Protein AF-A0A2E8AJE4-F1 (afdb_monomer)

Solvent-accessible surface area (backbone atoms only — not comparable to full-atom values): 9149 Å² total; per-residue (Å²): 138,80,80,63,63,66,59,53,52,54,52,53,52,50,51,52,53,51,52,50,52,51,51,55,53,57,70,72,72,70,60,42,79,78,70,50,43,56,34,67,71,80,71,48,57,56,63,83,72,77,40,68,69,42,87,41,78,45,76,41,98,88,73,42,44,29,28,30,42,40,30,61,28,81,48,85,60,71,23,35,36,43,40,32,51,47,54,62,43,28,49,38,70,48,42,79,82,53,67,67,37,23,80,73,17,21,24,36,38,36,50,21,42,41,34,12,36,78,12,38,74,69,58,39,74,68,58,40,46,50,41,55,50,46,53,50,54,56,49,72,69,35,80,95,43,73,91,40,55,79,43,83,44,42,38,69,52,14,30,60,50,47,62,75,76,108

Mean predicted aligned error: 7.56 Å

Nearest PDB structures (foldseek):
  7p0y-assembly1_A  TM=8.815E-01  e=2.673E-07  Mycobacterium tuberculosis H37Rv
  6eic-assembly1_C  TM=8.785E-01  e=4.444E-07  Mycobacterium tuberculosis H37Rv
  6eic-assembly2_A  TM=8.769E-01  e=6.508E-07  Mycobacterium tuberculosis H37Rv
  6eic-assembly3_B  TM=8.792E-01  e=7.390E-07  Mycobacterium tuberculosis H37Rv
  7d79-assembly1_A  TM=8.166E-01  e=4.170E-07  Beauveria bassiana ARSEF 2860

Foldseek 3Di:
DDDPPVVVVVVVVVVVVVVVVVVVVVVVPDDQVVQAAADQDQPADLVVVVFDKDWDWFAFPVGKIKIKIKTAAPDAAQAEEEEEEDRHAFCNVVVVVPSCVSPVRYIYIYIGFDPHHPIHDDDDPVSRLSRSVRSVVVVCPDPSHVPHYYHYHYDHVRVVSSVVVD

Radius of gyration: 23.44 Å; Cα contacts (8 Å, |Δi|>4): 291; chains: 1; bounding box: 64×37×73 Å

Structure (mmCIF, N/CA/C/O backbone):
data_AF-A0A2E8AJE4-F1
#
_entry.id   AF-A0A2E8AJE4-F1
#
loop_
_atom_site.group_PDB
_atom_site.id
_atom_site.type_symbol
_atom_site.label_atom_id
_atom_site.label_alt_id
_atom_site.label_comp_id
_atom_site.label_asym_id
_atom_site.label_entity_id
_atom_site.label_seq_id
_atom_site.pdbx_PDB_ins_code
_atom_site.Cartn_x
_atom_site.Cartn_y
_atom_site.Cartn_z
_atom_site.occupancy
_atom_site.B_iso_or_equiv
_atom_site.auth_seq_id
_atom_site.auth_comp_id
_atom_site.auth_asym_id
_atom_site.auth_atom_id
_atom_site.pdbx_PDB_model_num
ATOM 1 N N . MET A 1 1 ? 47.358 18.104 -55.344 1.00 50.53 1 MET A N 1
ATOM 2 C CA . MET A 1 1 ? 47.199 17.198 -54.182 1.00 50.53 1 MET A CA 1
ATOM 3 C C . MET A 1 1 ? 46.307 17.883 -53.151 1.00 50.53 1 MET A C 1
ATOM 5 O O . MET A 1 1 ? 46.801 18.641 -52.332 1.00 50.53 1 MET A O 1
ATOM 9 N N . ALA A 1 2 ? 44.986 17.719 -53.248 1.00 51.19 2 ALA A N 1
ATOM 10 C CA . ALA A 1 2 ? 44.027 18.435 -52.403 1.00 51.19 2 ALA A CA 1
ATOM 11 C C . ALA A 1 2 ? 43.565 17.559 -51.220 1.00 51.19 2 ALA A C 1
ATOM 13 O O . ALA A 1 2 ? 42.903 16.541 -51.415 1.00 51.19 2 ALA A O 1
ATOM 14 N N . THR A 1 3 ? 43.997 17.936 -50.013 1.00 57.44 3 THR A N 1
ATOM 15 C CA . THR A 1 3 ? 43.219 17.981 -48.754 1.00 57.44 3 THR A CA 1
ATOM 16 C C . THR A 1 3 ? 42.094 16.943 -48.555 1.00 57.44 3 THR A C 1
ATOM 18 O O . THR A 1 3 ? 40.942 17.291 -48.305 1.00 57.44 3 THR A O 1
ATOM 21 N N . ARG A 1 4 ? 42.406 15.638 -48.577 1.00 57.22 4 ARG A N 1
ATOM 22 C CA . ARG A 1 4 ? 41.460 14.578 -48.143 1.00 57.22 4 ARG A CA 1
ATOM 23 C C . ARG A 1 4 ? 41.389 14.401 -46.618 1.00 57.22 4 ARG A C 1
ATOM 25 O O . ARG A 1 4 ? 40.378 13.942 -46.096 1.00 57.22 4 ARG A O 1
ATOM 32 N N . THR A 1 5 ? 42.430 14.815 -45.905 1.00 59.91 5 THR A N 1
ATOM 33 C CA . THR A 1 5 ? 42.599 14.694 -44.449 1.00 59.91 5 THR A CA 1
ATOM 34 C C . THR A 1 5 ? 41.546 15.421 -43.593 1.00 59.91 5 THR A C 1
ATOM 36 O O . THR A 1 5 ? 41.026 14.791 -42.674 1.00 59.91 5 THR A O 1
ATOM 39 N N . PRO A 1 6 ? 41.153 16.686 -43.865 1.00 61.44 6 PRO A N 1
ATOM 40 C CA . PRO A 1 6 ? 40.201 17.392 -43.000 1.00 61.44 6 PRO A CA 1
ATOM 41 C C . PRO A 1 6 ? 38.779 16.830 -43.106 1.00 61.44 6 PRO A C 1
ATOM 43 O O . PRO A 1 6 ? 38.043 16.826 -42.124 1.00 61.44 6 PRO A O 1
ATOM 46 N N . ARG A 1 7 ? 38.393 16.301 -44.277 1.00 66.38 7 ARG A N 1
ATOM 47 C CA . ARG A 1 7 ? 37.066 15.705 -44.490 1.00 66.38 7 ARG A CA 1
ATOM 48 C C . ARG A 1 7 ? 36.894 14.401 -43.715 1.00 66.38 7 ARG A C 1
ATOM 50 O O . ARG A 1 7 ? 35.853 14.234 -43.091 1.00 66.38 7 ARG A O 1
ATOM 57 N N . LEU A 1 8 ? 37.916 13.536 -43.708 1.00 70.25 8 LEU A N 1
ATOM 58 C CA . LEU A 1 8 ? 37.898 12.303 -42.915 1.00 70.25 8 LEU A CA 1
ATOM 59 C C . LEU A 1 8 ? 37.849 12.593 -41.411 1.00 70.25 8 LEU A C 1
ATOM 61 O O . LEU A 1 8 ? 37.053 11.977 -40.707 1.00 70.25 8 LEU A O 1
ATOM 65 N N . LEU A 1 9 ? 38.641 13.562 -40.940 1.00 75.00 9 LEU A N 1
ATOM 66 C CA . LEU A 1 9 ? 38.672 13.958 -39.530 1.00 75.00 9 LEU A CA 1
ATOM 67 C C . LEU A 1 9 ? 37.316 14.515 -39.060 1.00 75.00 9 LEU A C 1
ATOM 69 O O . LEU A 1 9 ? 36.830 14.175 -37.987 1.00 75.00 9 LEU A O 1
ATOM 73 N N . LEU A 1 10 ? 36.666 15.340 -39.885 1.00 75.38 10 LEU A N 1
ATOM 74 C CA . LEU A 1 10 ? 35.337 15.880 -39.586 1.00 75.38 10 LEU A CA 1
ATOM 75 C C . LEU A 1 10 ? 34.255 14.792 -39.574 1.00 75.38 10 LEU A C 1
ATOM 77 O O . LEU A 1 10 ? 33.346 14.849 -38.747 1.00 75.38 10 LEU A O 1
ATOM 81 N N . THR A 1 11 ? 34.335 13.796 -40.464 1.00 76.06 11 THR A N 1
ATOM 82 C CA . THR A 1 11 ? 33.397 12.664 -40.444 1.00 76.06 11 THR A CA 1
ATOM 83 C C . THR A 1 11 ? 33.589 11.771 -39.225 1.00 76.06 11 THR A C 1
ATOM 85 O O . THR A 1 11 ? 32.585 11.394 -38.632 1.00 76.06 11 THR A O 1
ATOM 88 N N . THR A 1 12 ? 34.830 11.490 -38.807 1.00 79.88 12 THR A N 1
ATOM 89 C CA . THR A 1 12 ? 35.103 10.672 -37.613 1.00 79.88 12 THR A CA 1
ATOM 90 C C . THR A 1 12 ? 34.709 11.382 -36.321 1.00 79.88 12 THR A C 1
ATOM 92 O O . THR A 1 12 ? 34.137 10.756 -35.435 1.00 79.88 12 THR A O 1
ATOM 95 N N . LEU A 1 13 ? 34.937 12.696 -36.220 1.00 84.88 13 LEU A N 1
ATOM 96 C CA . LEU A 1 13 ? 34.475 13.508 -35.087 1.00 84.88 13 LEU A CA 1
ATOM 97 C C . LEU A 1 13 ? 32.943 13.516 -34.972 1.00 84.88 13 LEU A C 1
ATOM 99 O O . LEU A 1 13 ? 32.411 13.415 -33.870 1.00 84.88 13 LEU A O 1
ATOM 103 N N . ARG A 1 14 ? 32.222 13.597 -36.100 1.00 86.56 14 ARG A N 1
ATOM 104 C CA . ARG A 1 14 ? 30.749 13.569 -36.124 1.00 86.56 14 ARG A CA 1
ATOM 105 C C . ARG A 1 14 ? 30.174 12.210 -35.742 1.00 86.56 14 ARG A C 1
ATOM 107 O O . ARG A 1 14 ? 29.214 12.172 -34.978 1.00 86.56 14 ARG A O 1
ATOM 114 N N . THR A 1 15 ? 30.739 11.111 -36.243 1.00 86.56 15 THR A N 1
ATOM 115 C CA . THR A 1 15 ? 30.304 9.768 -35.831 1.00 86.56 15 THR A CA 1
ATOM 116 C C . THR A 1 15 ? 30.617 9.507 -34.367 1.00 86.56 15 THR A C 1
ATOM 118 O O . THR A 1 15 ? 29.755 8.987 -33.671 1.00 86.56 15 THR A O 1
ATOM 121 N N . LEU A 1 16 ? 31.788 9.919 -33.872 1.00 89.38 16 LEU A N 1
ATOM 122 C CA . LEU A 1 16 ? 32.126 9.770 -32.458 1.00 89.38 16 LEU A CA 1
ATOM 123 C C . LEU A 1 16 ? 31.176 10.582 -31.568 1.00 89.38 16 LEU A C 1
ATOM 125 O O . LEU A 1 16 ? 30.643 10.043 -30.608 1.00 89.38 16 LEU A O 1
ATOM 129 N N . ALA A 1 17 ? 30.890 11.839 -31.921 1.00 89.19 17 ALA A N 1
ATOM 130 C CA . ALA A 1 17 ? 29.929 12.664 -31.189 1.00 89.19 17 ALA A CA 1
ATOM 131 C C . ALA A 1 17 ? 28.510 12.065 -31.206 1.00 89.19 17 ALA A C 1
ATOM 133 O O . ALA A 1 17 ? 27.846 12.046 -30.172 1.00 89.19 17 ALA A O 1
ATOM 134 N N . GLY A 1 18 ? 28.062 11.537 -32.351 1.00 91.62 18 GLY A N 1
ATOM 135 C CA . GLY A 1 18 ? 26.771 10.856 -32.468 1.00 91.62 18 GLY A CA 1
ATOM 136 C C . GLY A 1 18 ? 26.689 9.580 -31.627 1.00 91.62 18 GLY A C 1
ATOM 137 O O . GLY A 1 18 ? 25.689 9.361 -30.950 1.00 91.62 18 GLY A O 1
ATOM 138 N N . LEU A 1 19 ? 27.754 8.771 -31.613 1.00 91.88 19 LEU A N 1
ATOM 139 C CA . LEU A 1 19 ? 27.843 7.564 -30.787 1.00 91.88 19 LEU A CA 1
ATOM 140 C C . LEU A 1 19 ? 27.867 7.897 -29.292 1.00 91.88 19 LEU A C 1
ATOM 142 O O . LEU A 1 19 ? 27.155 7.257 -28.526 1.00 91.88 19 LEU A O 1
ATOM 146 N N . THR A 1 20 ? 28.622 8.919 -28.879 1.00 89.81 20 THR A N 1
ATOM 147 C CA . THR A 1 20 ? 28.640 9.381 -27.485 1.00 89.81 20 THR A CA 1
ATOM 148 C C . THR A 1 20 ? 27.267 9.887 -27.057 1.00 89.81 20 THR A C 1
ATOM 150 O O . THR A 1 20 ? 26.799 9.501 -25.993 1.00 89.81 20 THR A O 1
ATOM 153 N N . ALA A 1 21 ? 26.592 10.685 -27.894 1.00 89.81 21 ALA A N 1
ATOM 154 C CA . ALA A 1 21 ? 25.250 11.185 -27.606 1.00 89.81 21 ALA A CA 1
ATOM 155 C C . ALA A 1 21 ? 24.227 10.043 -27.485 1.00 89.81 21 ALA A C 1
ATOM 157 O O . ALA A 1 21 ? 23.441 10.026 -26.539 1.00 89.81 21 ALA A O 1
ATOM 158 N N . ALA A 1 22 ? 24.274 9.060 -28.391 1.00 87.25 22 ALA A N 1
ATOM 159 C CA . ALA A 1 22 ? 23.422 7.874 -28.333 1.00 87.25 22 ALA A CA 1
ATOM 160 C C . ALA A 1 22 ? 23.693 7.035 -27.074 1.00 87.25 22 ALA A C 1
ATOM 162 O O . ALA A 1 22 ? 22.753 6.611 -26.409 1.00 87.25 22 ALA A O 1
ATOM 163 N N . PHE A 1 23 ? 24.964 6.848 -26.705 1.00 84.88 23 PHE A N 1
ATOM 164 C CA . PHE A 1 23 ? 25.356 6.126 -25.495 1.00 84.88 23 PHE A CA 1
ATOM 165 C C . PHE A 1 23 ? 24.896 6.842 -24.221 1.00 84.88 23 PHE A C 1
ATOM 167 O O . PHE A 1 23 ? 24.330 6.207 -23.337 1.00 84.88 23 PHE A O 1
ATOM 174 N N . THR A 1 24 ? 25.051 8.167 -24.134 1.00 81.56 24 THR A N 1
ATOM 175 C CA . THR A 1 24 ? 24.511 8.932 -23.004 1.00 81.56 24 THR A CA 1
ATOM 176 C C . THR A 1 24 ? 22.991 8.888 -22.955 1.00 81.56 24 THR A C 1
ATOM 178 O O . THR A 1 24 ? 22.452 8.819 -21.861 1.00 81.56 24 THR A O 1
ATOM 181 N N . LEU A 1 25 ? 22.296 8.875 -24.099 1.00 79.06 25 LEU A N 1
ATOM 182 C CA . LEU A 1 25 ? 20.837 8.744 -24.130 1.00 79.06 25 LEU A CA 1
ATOM 183 C C . LEU A 1 25 ? 20.397 7.362 -23.626 1.00 79.06 25 LEU A C 1
ATOM 185 O O . LEU A 1 25 ? 19.482 7.275 -22.819 1.00 79.06 25 LEU A O 1
ATOM 189 N N . LEU A 1 26 ? 21.100 6.300 -24.031 1.00 74.88 26 LEU A N 1
ATOM 190 C CA . LEU A 1 26 ? 20.872 4.933 -23.551 1.00 74.88 26 LEU A CA 1
ATOM 191 C C . LEU A 1 26 ? 21.068 4.820 -22.031 1.00 74.88 26 LEU A C 1
ATOM 193 O O . LEU A 1 26 ? 20.240 4.215 -21.355 1.00 74.88 26 LEU A O 1
ATOM 197 N N . LEU A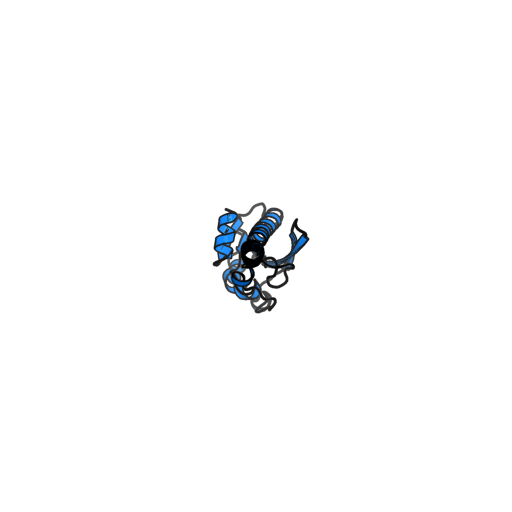 1 27 ? 22.100 5.463 -21.475 1.00 70.62 27 LEU A N 1
ATOM 198 C CA . LEU A 1 27 ? 22.344 5.490 -20.027 1.00 70.62 27 LEU A CA 1
ATOM 199 C C . LEU A 1 27 ? 21.251 6.215 -19.221 1.00 70.62 27 LEU A C 1
ATOM 201 O O . LEU A 1 27 ? 21.142 5.979 -18.023 1.00 70.62 27 LEU A O 1
ATOM 205 N N . GLN A 1 28 ? 20.437 7.071 -19.849 1.00 67.81 28 GLN A N 1
ATOM 206 C CA . GLN A 1 28 ? 19.313 7.747 -19.185 1.00 67.81 28 GLN A CA 1
ATOM 207 C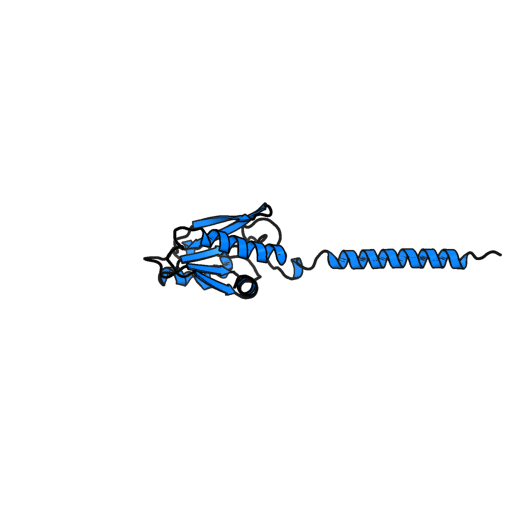 C . GLN A 1 28 ? 18.026 6.903 -19.175 1.00 67.81 28 GLN A C 1
ATOM 209 O O . GLN A 1 28 ? 17.065 7.279 -18.514 1.00 67.81 28 GLN A O 1
ATOM 214 N N . THR A 1 29 ? 17.976 5.777 -19.900 1.00 66.62 29 THR A N 1
ATOM 215 C CA . THR A 1 29 ? 16.721 5.027 -20.122 1.00 66.62 29 THR A CA 1
ATOM 216 C C . THR A 1 29 ? 16.434 3.893 -19.139 1.00 66.62 29 THR A C 1
ATOM 218 O O . THR A 1 29 ? 15.400 3.246 -19.275 1.00 66.62 29 THR A O 1
ATOM 221 N N . GLY A 1 30 ? 17.264 3.630 -18.126 1.00 61.31 30 GLY A N 1
ATOM 222 C CA . GLY A 1 30 ? 16.906 2.547 -17.208 1.00 61.31 30 GLY A CA 1
ATOM 223 C C . GLY A 1 30 ? 17.869 2.279 -16.069 1.00 61.31 30 GLY A C 1
ATOM 224 O O . GLY A 1 30 ? 18.827 1.532 -16.231 1.00 61.31 30 GLY A O 1
ATOM 225 N N . CYS A 1 31 ? 17.526 2.793 -14.887 1.00 60.94 31 CYS A N 1
ATOM 226 C CA . CYS A 1 31 ? 18.055 2.288 -13.618 1.00 60.94 31 CYS A CA 1
ATOM 227 C C . CYS A 1 31 ? 16.956 1.904 -12.611 1.00 60.94 31 CYS A C 1
ATOM 229 O O . CYS A 1 31 ? 17.292 1.423 -11.531 1.00 60.94 31 CYS A O 1
ATOM 231 N N . SER A 1 32 ? 15.662 2.057 -12.929 1.00 61.28 32 SER A N 1
ATOM 232 C CA . SER A 1 32 ? 14.587 1.6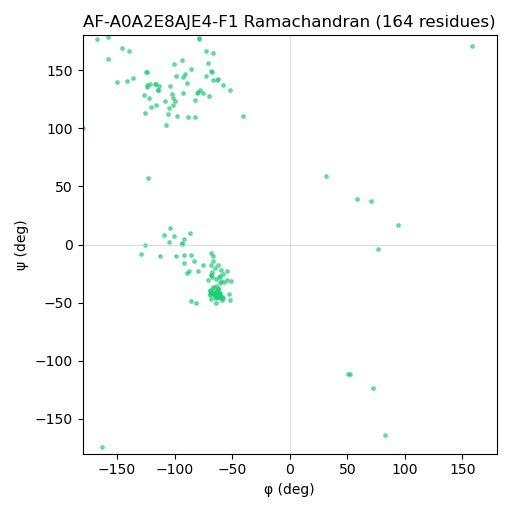76 -11.994 1.00 61.28 32 SER A CA 1
ATOM 233 C C . SER A 1 32 ? 14.619 0.178 -11.681 1.00 61.28 32 SER A C 1
ATOM 235 O O . SER A 1 32 ? 14.511 -0.203 -10.522 1.00 61.28 32 SER A O 1
ATOM 237 N N . SER A 1 33 ? 14.914 -0.675 -12.667 1.00 63.12 33 SER A N 1
ATOM 238 C CA . SER A 1 33 ? 15.049 -2.127 -12.464 1.00 63.12 33 SER A CA 1
ATOM 239 C C . SER A 1 33 ? 16.244 -2.543 -11.593 1.00 63.12 33 SER A C 1
ATOM 241 O O . SER A 1 33 ? 16.325 -3.697 -11.196 1.00 63.12 33 SER A O 1
ATOM 243 N N . VAL A 1 34 ? 17.203 -1.644 -11.332 1.00 74.81 34 VAL A N 1
ATOM 244 C CA . VAL A 1 34 ? 18.319 -1.885 -10.392 1.00 74.81 34 VAL A CA 1
ATOM 245 C C . VAL A 1 34 ? 17.934 -1.460 -8.973 1.00 74.81 34 VAL A C 1
ATOM 247 O O . VAL A 1 34 ? 18.497 -1.950 -7.991 1.00 74.81 34 VAL A O 1
ATOM 250 N N . PHE A 1 35 ? 16.981 -0.534 -8.863 1.00 89.25 35 PHE A N 1
ATOM 251 C CA . PHE A 1 35 ? 16.484 -0.050 -7.590 1.00 89.25 35 PHE A CA 1
ATOM 252 C C . PHE A 1 35 ? 15.374 -0.941 -7.040 1.00 89.25 35 PHE A C 1
ATOM 254 O O . PHE A 1 35 ? 15.469 -1.318 -5.881 1.00 89.25 35 PHE A O 1
ATOM 261 N N . PHE A 1 36 ? 14.370 -1.298 -7.842 1.00 94.75 36 PHE A N 1
ATOM 262 C CA . PHE A 1 36 ? 13.210 -2.077 -7.402 1.00 94.75 36 PHE A CA 1
ATOM 263 C C . PHE A 1 36 ? 13.438 -3.587 -7.525 1.00 94.75 36 PHE A C 1
ATOM 265 O O . PHE A 1 36 ? 13.978 -4.056 -8.526 1.00 94.75 36 PHE A O 1
ATOM 272 N N . TYR A 1 37 ? 12.984 -4.352 -6.527 1.00 95.94 37 TYR A N 1
ATOM 273 C CA . TYR A 1 37 ? 13.092 -5.820 -6.493 1.00 95.94 37 TYR A CA 1
ATOM 274 C C . TYR A 1 37 ? 11.713 -6.490 -6.327 1.00 95.94 37 TYR A C 1
ATOM 276 O O . TYR A 1 37 ? 11.510 -7.221 -5.351 1.00 95.94 37 TYR A O 1
ATOM 284 N N . PRO A 1 38 ? 10.751 -6.236 -7.234 1.00 96.44 38 PRO A N 1
ATOM 285 C CA . PRO A 1 38 ? 9.433 -6.849 -7.154 1.00 96.44 38 PRO A CA 1
ATOM 286 C C . PRO A 1 38 ? 9.475 -8.341 -7.493 1.00 96.44 38 PRO A C 1
ATOM 288 O O . PRO A 1 38 ? 10.318 -8.802 -8.267 1.00 96.44 38 PRO A O 1
ATOM 291 N N . ASP A 1 39 ? 8.487 -9.077 -6.998 1.00 95.19 39 ASP A N 1
ATOM 292 C CA . ASP A 1 39 ? 8.093 -10.363 -7.566 1.00 95.19 39 ASP A CA 1
ATOM 293 C C . ASP A 1 39 ? 6.578 -10.577 -7.450 1.00 95.19 39 ASP A C 1
ATOM 295 O O . ASP A 1 39 ? 5.883 -9.835 -6.756 1.00 95.19 39 ASP A O 1
ATOM 299 N N . GLN A 1 40 ? 6.078 -11.614 -8.126 1.00 96.88 40 GLN A N 1
ATOM 300 C CA . GLN A 1 40 ? 4.662 -11.997 -8.142 1.00 96.88 40 GLN A CA 1
ATOM 301 C C . GLN A 1 40 ? 4.373 -13.234 -7.270 1.00 96.88 40 GLN A C 1
ATOM 303 O O . GLN A 1 40 ? 3.337 -13.884 -7.419 1.00 96.88 40 GLN A O 1
ATOM 308 N N . VAL A 1 41 ? 5.306 -13.626 -6.395 1.00 97.62 41 VAL A N 1
ATOM 309 C CA . VAL A 1 41 ? 5.167 -14.833 -5.574 1.00 97.62 41 VAL A CA 1
ATOM 310 C C . VAL A 1 41 ? 4.310 -14.517 -4.355 1.00 97.62 41 VAL A C 1
ATOM 312 O O . VAL A 1 41 ? 4.645 -13.648 -3.560 1.00 97.62 41 VAL A O 1
ATOM 315 N N . THR A 1 42 ? 3.224 -15.260 -4.149 1.00 97.69 42 THR A N 1
ATOM 316 C CA . THR A 1 42 ? 2.478 -15.195 -2.886 1.00 97.69 42 THR A CA 1
ATOM 317 C C . THR A 1 42 ? 3.149 -16.084 -1.838 1.00 97.69 42 THR A C 1
ATOM 319 O O . THR A 1 42 ? 3.105 -17.310 -1.936 1.00 97.69 42 THR A O 1
ATOM 322 N N . TYR A 1 43 ? 3.771 -15.471 -0.832 1.00 97.88 43 TYR A N 1
ATOM 323 C CA . TYR A 1 43 ? 4.503 -16.153 0.237 1.00 97.88 43 TYR A CA 1
ATOM 324 C C . TYR A 1 43 ? 3.579 -16.666 1.344 1.00 97.88 43 TYR A C 1
ATOM 326 O O . TYR A 1 43 ? 3.647 -17.835 1.723 1.00 97.88 43 TYR A O 1
ATOM 334 N N . ILE A 1 44 ? 2.708 -15.796 1.859 1.00 97.81 44 ILE A N 1
ATOM 335 C CA . ILE A 1 44 ? 1.682 -16.145 2.840 1.00 97.81 44 ILE A CA 1
ATOM 336 C C . ILE A 1 44 ? 0.469 -15.227 2.682 1.00 97.81 44 ILE A C 1
ATOM 338 O O . ILE A 1 44 ? 0.604 -14.034 2.431 1.00 97.81 44 ILE A O 1
ATOM 342 N N . THR A 1 45 ? -0.724 -15.794 2.811 1.00 98.06 45 THR A N 1
ATOM 343 C CA . THR A 1 45 ? -1.995 -15.064 2.779 1.00 98.06 45 THR A CA 1
ATOM 344 C C . THR A 1 45 ? -2.531 -14.852 4.201 1.00 98.06 45 THR A C 1
ATOM 346 O O . THR A 1 45 ? -2.186 -15.632 5.097 1.00 98.06 45 THR A O 1
ATOM 349 N N . PRO A 1 46 ? -3.362 -13.822 4.452 1.00 98.38 46 PRO A N 1
ATOM 350 C CA . PRO A 1 46 ? -3.824 -13.513 5.808 1.00 98.38 46 PRO A CA 1
ATOM 351 C C . PRO A 1 46 ? -4.597 -14.661 6.487 1.00 98.38 46 PRO A C 1
ATOM 353 O O . PRO A 1 46 ? -4.448 -14.862 7.693 1.00 98.38 46 PRO A O 1
ATOM 356 N N . ASP A 1 47 ? -5.327 -15.496 5.738 1.00 97.56 47 ASP A N 1
ATOM 357 C CA . ASP A 1 47 ? -6.032 -16.673 6.278 1.00 97.56 47 ASP A CA 1
ATOM 358 C C . ASP A 1 47 ? -5.083 -17.689 6.933 1.00 97.56 47 ASP A C 1
ATOM 360 O O . ASP A 1 47 ? -5.424 -18.306 7.944 1.00 97.56 47 ASP A O 1
ATOM 364 N N . ARG A 1 48 ? -3.849 -17.825 6.428 1.00 97.94 48 ARG A N 1
ATOM 365 C CA . ARG A 1 48 ? -2.823 -18.698 7.027 1.00 97.94 48 ARG A CA 1
ATOM 366 C C . ARG A 1 48 ? -2.334 -18.193 8.381 1.00 97.94 48 ARG A C 1
ATOM 368 O O . ARG A 1 48 ? -1.740 -18.962 9.134 1.00 97.94 48 ARG A O 1
ATOM 375 N N . LEU A 1 49 ? -2.593 -16.924 8.677 1.00 97.44 49 LEU A N 1
ATOM 376 C CA . LEU A 1 49 ? -2.335 -16.269 9.954 1.00 97.44 49 LEU A CA 1
ATOM 377 C C . LEU A 1 49 ? -3.603 -16.160 10.813 1.00 97.44 49 LEU A C 1
ATOM 379 O O . LEU A 1 49 ? -3.560 -15.541 11.873 1.00 97.44 49 LEU A O 1
ATOM 383 N N . ASN A 1 50 ? -4.710 -16.778 10.380 1.00 97.19 50 ASN A N 1
ATOM 384 C CA . ASN A 1 50 ? -6.014 -16.709 11.033 1.00 97.19 50 ASN A CA 1
ATOM 385 C C . ASN A 1 50 ? -6.532 -15.260 11.162 1.00 97.19 50 ASN A C 1
ATOM 387 O O . ASN A 1 50 ? -7.100 -14.884 12.190 1.00 97.19 50 ASN A O 1
ATOM 391 N N . LEU A 1 51 ? -6.295 -14.454 10.123 1.00 98.12 51 LEU A N 1
ATOM 392 C CA . LEU A 1 51 ? -6.798 -13.091 9.986 1.00 98.12 51 LEU A CA 1
ATOM 393 C C . LEU A 1 51 ? -7.958 -13.060 8.992 1.00 98.12 51 LEU A C 1
ATOM 395 O O . LEU A 1 51 ? -7.858 -13.635 7.905 1.00 98.12 51 LEU A O 1
ATOM 399 N N . ASP A 1 52 ? -9.015 -12.335 9.345 1.00 98.19 52 ASP A N 1
ATOM 400 C CA . ASP A 1 52 ? -10.017 -11.909 8.373 1.00 98.19 52 ASP A CA 1
ATOM 401 C C . ASP A 1 52 ? -9.373 -10.904 7.410 1.00 98.19 52 ASP A C 1
ATOM 403 O O . ASP A 1 52 ? -8.541 -10.085 7.818 1.00 98.19 52 ASP A O 1
ATOM 407 N N . TYR A 1 53 ? -9.724 -10.980 6.127 1.00 98.50 53 TYR A N 1
ATOM 408 C CA . TYR A 1 53 ? -9.225 -10.041 5.131 1.00 98.50 53 TYR A CA 1
ATOM 409 C C . TYR A 1 53 ? -10.111 -9.955 3.891 1.00 98.50 53 TYR A C 1
ATOM 411 O O . TYR A 1 53 ? -10.856 -10.881 3.569 1.00 98.50 53 TYR A O 1
ATOM 419 N N . GLU A 1 54 ? -9.960 -8.854 3.163 1.00 98.25 54 GLU A N 1
ATOM 420 C CA . GLU A 1 54 ? -10.543 -8.648 1.842 1.00 98.25 54 GLU A CA 1
ATOM 421 C C . GLU A 1 54 ? -9.438 -8.300 0.840 1.00 98.25 54 GLU A C 1
ATOM 423 O O . GLU A 1 54 ? -8.540 -7.507 1.140 1.00 98.25 54 GLU A O 1
ATOM 428 N N . ASP A 1 55 ? -9.499 -8.891 -0.356 1.00 98.38 55 ASP A N 1
ATOM 429 C CA . ASP A 1 55 ? -8.714 -8.419 -1.497 1.00 98.38 55 ASP A CA 1
ATOM 430 C C . ASP A 1 55 ? -9.281 -7.070 -1.961 1.00 98.38 55 ASP A C 1
ATOM 432 O O . ASP A 1 55 ? -10.473 -6.946 -2.245 1.00 98.38 55 ASP A O 1
ATOM 436 N N . VAL A 1 56 ? -8.409 -6.072 -2.081 1.00 98.31 56 VAL A N 1
ATOM 437 C CA . VAL A 1 56 ? -8.744 -4.735 -2.573 1.00 98.31 56 VAL A CA 1
ATOM 438 C C . VAL A 1 56 ? -8.028 -4.509 -3.897 1.00 98.31 56 VAL A C 1
ATOM 440 O O . VAL A 1 56 ? -6.849 -4.828 -4.032 1.00 98.31 56 VAL A O 1
ATOM 443 N N . PHE A 1 57 ? -8.742 -3.938 -4.865 1.00 98.56 57 PHE A N 1
ATOM 444 C CA . PHE A 1 57 ? -8.170 -3.474 -6.123 1.00 98.56 57 PHE A CA 1
ATOM 445 C C . PHE A 1 57 ? -8.463 -1.987 -6.284 1.00 98.56 57 PHE A C 1
ATOM 447 O O . PHE A 1 57 ? -9.617 -1.567 -6.164 1.00 98.56 57 PHE A O 1
ATOM 454 N N . VAL A 1 58 ? -7.420 -1.193 -6.514 1.00 98.44 58 VAL A N 1
ATOM 455 C CA . VAL A 1 58 ? -7.507 0.263 -6.637 1.00 98.44 58 VAL A CA 1
ATOM 456 C C . VAL A 1 58 ? -6.990 0.674 -8.006 1.00 98.44 58 VAL A C 1
ATOM 458 O O . VAL A 1 58 ? -5.827 0.448 -8.322 1.00 98.44 58 VAL A O 1
ATOM 461 N N . GLU A 1 59 ? -7.853 1.291 -8.808 1.00 98.25 59 GLU A N 1
ATOM 462 C CA . GLU A 1 59 ? -7.454 1.873 -10.090 1.00 98.25 59 GLU A CA 1
ATOM 463 C C . GLU A 1 59 ? -6.697 3.182 -9.856 1.00 98.25 59 GLU A C 1
ATOM 465 O O . GLU A 1 59 ? -7.167 4.067 -9.131 1.00 98.25 59 GLU A O 1
ATOM 470 N N . THR A 1 60 ? -5.537 3.318 -10.488 1.00 98.00 60 THR A N 1
ATOM 471 C CA . THR A 1 60 ? -4.765 4.554 -10.484 1.00 98.00 60 THR A CA 1
ATOM 472 C C . THR A 1 60 ? -5.249 5.492 -11.597 1.00 98.00 60 THR A C 1
ATOM 474 O O . THR A 1 60 ? -5.717 5.045 -12.649 1.00 98.00 60 THR A O 1
ATOM 477 N N . PRO A 1 61 ? -5.123 6.821 -11.424 1.00 95.19 61 PRO A N 1
ATOM 478 C CA . PRO A 1 61 ? -5.471 7.789 -12.467 1.00 95.19 61 PRO A CA 1
ATOM 479 C C . PRO A 1 61 ? -4.717 7.608 -13.794 1.00 95.19 61 PRO A C 1
ATOM 481 O O . PRO A 1 61 ? -5.207 8.041 -14.836 1.00 95.19 61 PRO A O 1
ATOM 484 N N . ASP A 1 62 ? -3.529 7.001 -13.758 1.00 96.19 62 ASP A N 1
ATOM 485 C CA . ASP A 1 62 ? -2.688 6.714 -14.924 1.00 96.19 62 ASP A CA 1
ATOM 486 C C . ASP A 1 62 ? -2.933 5.326 -15.548 1.00 96.19 62 ASP A C 1
ATOM 488 O O . ASP A 1 62 ? -2.287 4.990 -16.539 1.00 96.19 62 ASP A O 1
ATOM 492 N N . GLY A 1 63 ? -3.927 4.575 -15.057 1.00 97.38 63 GLY A N 1
ATOM 493 C CA . GLY A 1 63 ? -4.456 3.380 -15.721 1.00 97.38 63 GLY A CA 1
ATOM 494 C C . GLY A 1 63 ? -3.837 2.051 -15.288 1.00 97.38 63 GLY A C 1
ATOM 495 O O . GLY A 1 63 ? -4.002 1.062 -16.000 1.00 97.38 63 GLY A O 1
ATOM 496 N N . GLU A 1 64 ? -3.145 2.022 -14.152 1.00 98.56 64 GLU A N 1
ATOM 497 C CA . GLU A 1 64 ? -2.705 0.790 -13.500 1.00 98.56 64 GLU A CA 1
ATOM 498 C C . GLU A 1 64 ? -3.724 0.346 -12.442 1.00 98.56 64 GLU A C 1
ATOM 500 O O . GLU A 1 64 ? -4.500 1.143 -11.917 1.00 98.56 64 GLU A O 1
ATOM 505 N N . THR A 1 65 ? -3.699 -0.935 -12.087 1.00 98.75 65 THR A N 1
ATOM 506 C CA . THR A 1 65 ? -4.524 -1.504 -11.022 1.00 98.75 65 THR A CA 1
ATOM 507 C C . THR A 1 65 ? -3.618 -2.013 -9.907 1.00 98.75 65 THR A C 1
ATOM 509 O O . THR A 1 65 ? -2.799 -2.913 -10.113 1.00 98.75 65 THR A O 1
ATOM 512 N N . LEU A 1 66 ? -3.787 -1.461 -8.707 1.00 98.88 66 LEU A N 1
ATOM 513 C CA . LEU A 1 66 ? -3.054 -1.858 -7.509 1.00 98.88 66 LEU A CA 1
ATOM 514 C C . LEU A 1 66 ? -3.836 -2.918 -6.745 1.00 98.88 66 LEU A C 1
ATOM 516 O O . LEU A 1 66 ? -5.018 -2.731 -6.464 1.00 98.88 66 LEU A O 1
ATOM 520 N N . HIS A 1 67 ? -3.180 -4.011 -6.376 1.00 98.81 67 HIS A N 1
ATOM 521 C CA . HIS A 1 67 ? -3.722 -5.001 -5.454 1.00 98.81 67 HIS A CA 1
ATOM 522 C C . HIS A 1 67 ? -3.331 -4.659 -4.017 1.00 98.81 67 HIS A C 1
ATOM 524 O O . HIS A 1 67 ? -2.255 -4.131 -3.754 1.00 98.81 67 HIS A O 1
ATOM 530 N N . GLY A 1 68 ? -4.203 -4.977 -3.070 1.00 98.69 68 GLY A N 1
ATOM 531 C CA . GLY A 1 68 ? -3.936 -4.834 -1.654 1.00 98.69 68 GLY A CA 1
ATOM 532 C C . GLY A 1 68 ? -4.811 -5.731 -0.797 1.00 98.69 68 GLY A C 1
ATOM 533 O O . GLY A 1 68 ? -5.689 -6.444 -1.288 1.00 98.69 68 GLY A O 1
ATOM 534 N N . TRP A 1 69 ? -4.586 -5.652 0.509 1.00 98.75 69 TRP A N 1
ATOM 535 C CA . TRP A 1 69 ? -5.422 -6.286 1.517 1.00 98.75 69 TRP A CA 1
ATOM 536 C C . TRP A 1 69 ? -5.994 -5.264 2.485 1.00 98.75 69 TRP A C 1
ATOM 538 O O . TRP A 1 69 ? -5.295 -4.369 2.964 1.00 98.75 69 TRP A O 1
ATOM 548 N N . TRP A 1 70 ? -7.268 -5.452 2.810 1.00 98.44 70 TRP A N 1
ATOM 549 C CA . TRP A 1 70 ? -7.909 -4.852 3.968 1.00 98.44 70 TRP A CA 1
ATOM 550 C C . TRP A 1 70 ? -8.002 -5.894 5.079 1.00 98.44 70 TRP A C 1
ATOM 552 O O . TRP A 1 70 ? -8.626 -6.934 4.892 1.00 98.44 70 TRP A O 1
ATOM 562 N N . LEU A 1 71 ? -7.382 -5.621 6.225 1.00 98.38 71 LEU A N 1
ATOM 563 C CA . L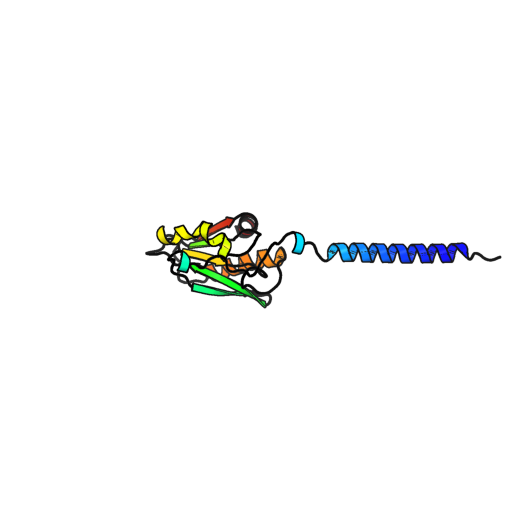EU A 1 71 ? -7.454 -6.444 7.431 1.00 98.38 71 LEU A CA 1
ATOM 564 C C . LEU A 1 71 ? -8.317 -5.694 8.460 1.00 98.38 71 LEU A C 1
ATOM 566 O O . LEU A 1 71 ? -7.834 -4.720 9.050 1.00 98.38 71 LEU A O 1
ATOM 570 N N . PRO A 1 72 ? -9.588 -6.073 8.672 1.00 97.44 72 PRO A N 1
ATOM 571 C CA . PRO A 1 72 ? -10.434 -5.412 9.656 1.00 97.44 72 PRO A CA 1
ATOM 572 C C . PRO A 1 72 ? -9.941 -5.674 11.084 1.00 97.44 72 PRO A C 1
ATOM 574 O O . PRO A 1 72 ? -9.411 -6.736 11.401 1.00 97.44 72 PRO A O 1
ATOM 577 N N . ALA A 1 73 ? -10.152 -4.708 11.976 1.00 97.38 73 ALA A N 1
ATOM 578 C CA . ALA A 1 73 ? -9.970 -4.909 13.407 1.00 97.38 73 ALA A CA 1
ATOM 579 C C . ALA A 1 73 ? -10.932 -5.987 13.940 1.00 97.38 73 ALA A C 1
ATOM 581 O O . ALA A 1 73 ? -12.110 -6.004 13.593 1.00 97.38 73 ALA A O 1
ATOM 582 N N . ASN A 1 74 ? -10.478 -6.814 14.888 1.00 96.94 74 ASN A N 1
ATOM 583 C CA . ASN A 1 74 ? -11.300 -7.903 15.449 1.00 96.94 74 ASN A CA 1
ATOM 584 C C . ASN A 1 74 ? -12.489 -7.408 16.308 1.00 96.94 74 ASN A C 1
ATOM 586 O O . ASN A 1 74 ? -13.280 -8.200 16.816 1.00 96.94 74 ASN A O 1
ATOM 590 N N . SER A 1 75 ? -12.562 -6.105 16.577 1.00 94.75 75 SER A N 1
ATOM 591 C CA . SER A 1 75 ? -13.616 -5.425 17.341 1.00 94.75 75 SER A CA 1
ATOM 592 C C . SER A 1 75 ? -13.547 -3.922 17.051 1.00 94.75 75 SER A C 1
ATOM 594 O O . SER A 1 75 ? -12.734 -3.512 16.226 1.00 94.75 75 SER A O 1
ATOM 596 N N . GLU A 1 76 ? -14.351 -3.109 17.750 1.00 94.88 76 GLU A N 1
ATOM 597 C CA . GLU A 1 76 ? -14.441 -1.653 17.555 1.00 94.88 76 GLU A CA 1
ATOM 598 C C . GLU A 1 76 ? -13.060 -0.996 17.319 1.00 94.88 76 GLU A C 1
ATOM 600 O O . GLU A 1 76 ? -12.234 -0.974 18.257 1.00 94.88 76 GLU A O 1
ATOM 605 N N . PRO A 1 77 ? -12.796 -0.501 16.088 1.00 95.50 77 PRO A N 1
ATOM 606 C CA . PRO A 1 77 ? -11.496 0.023 15.700 1.00 95.50 77 PRO A CA 1
ATOM 607 C C . PRO A 1 77 ? -11.099 1.256 16.515 1.00 95.50 77 PRO A C 1
ATOM 609 O O . PRO A 1 77 ? -11.908 2.131 16.798 1.00 95.50 77 PRO A O 1
ATOM 612 N N . LYS A 1 78 ? -9.813 1.351 16.857 1.00 96.06 78 LYS A N 1
ATOM 613 C CA . LYS A 1 78 ? -9.181 2.544 17.451 1.00 96.06 78 LYS A CA 1
ATOM 614 C C . LYS A 1 78 ? -8.578 3.488 16.410 1.00 96.06 78 LYS A C 1
ATOM 616 O O . LYS A 1 78 ? -8.008 4.514 16.775 1.00 96.06 78 LYS A O 1
ATOM 621 N N . GLY A 1 79 ? -8.537 3.049 15.160 1.00 96.81 79 GLY A N 1
ATOM 622 C CA . GLY A 1 79 ? -7.730 3.651 14.117 1.00 96.81 79 GLY A CA 1
ATOM 623 C C . GLY A 1 79 ? -7.467 2.683 12.979 1.00 96.81 79 GLY A C 1
ATOM 624 O O . GLY A 1 79 ? -7.709 1.477 13.087 1.00 96.81 79 GLY A O 1
ATOM 625 N N . THR A 1 80 ? -6.906 3.232 11.915 1.00 98.06 80 THR A N 1
ATOM 626 C CA . THR A 1 80 ? -6.505 2.480 10.731 1.00 98.06 80 THR A CA 1
ATOM 627 C C . THR A 1 80 ? -5.032 2.724 10.458 1.00 98.06 80 THR A C 1
ATOM 629 O O . THR A 1 80 ? -4.560 3.854 10.548 1.00 98.06 80 THR A O 1
ATOM 632 N N . VAL A 1 81 ? -4.295 1.664 10.149 1.00 98.38 81 VAL A N 1
ATOM 633 C CA . VAL A 1 81 ? -2.888 1.725 9.762 1.00 98.38 81 VAL A CA 1
ATOM 634 C C . VAL A 1 81 ? -2.796 1.498 8.263 1.00 98.38 81 VAL A C 1
ATOM 636 O O . VAL A 1 81 ? -3.149 0.428 7.776 1.00 98.38 81 VAL A O 1
ATOM 639 N N . TYR A 1 82 ? -2.302 2.493 7.536 1.00 98.44 82 TYR A N 1
ATOM 640 C CA . TYR A 1 82 ? -1.882 2.328 6.154 1.00 98.44 82 TYR A CA 1
ATOM 641 C C . TYR A 1 82 ? -0.419 1.886 6.134 1.00 98.44 82 TYR A C 1
ATOM 643 O O . TYR A 1 82 ? 0.477 2.644 6.518 1.00 98.44 82 TYR A O 1
ATOM 651 N N . PHE A 1 83 ? -0.190 0.630 5.761 1.00 98.75 83 PHE A N 1
ATOM 652 C CA . PHE A 1 83 ? 1.124 0.012 5.742 1.00 98.75 83 PHE A CA 1
ATOM 653 C C . PHE A 1 83 ? 1.721 -0.001 4.335 1.00 98.75 83 PHE A C 1
ATOM 655 O O . PHE A 1 83 ? 1.155 -0.571 3.405 1.00 98.75 83 PHE A O 1
ATOM 662 N N . LEU A 1 84 ? 2.908 0.590 4.218 1.00 98.75 84 LEU A N 1
ATOM 663 C CA . LEU A 1 84 ? 3.707 0.647 3.001 1.00 98.75 84 LEU A CA 1
ATOM 664 C C . LEU A 1 84 ? 4.890 -0.325 3.139 1.00 98.75 84 LEU A C 1
ATOM 666 O O . LEU A 1 84 ? 5.787 -0.118 3.968 1.00 98.75 84 LEU A O 1
ATOM 670 N N . HIS A 1 85 ? 4.886 -1.403 2.348 1.00 98.75 85 HIS A N 1
ATOM 671 C CA . HIS A 1 85 ? 5.902 -2.457 2.418 1.00 98.75 85 HIS A CA 1
ATOM 672 C C . HIS A 1 85 ? 7.261 -2.017 1.838 1.00 98.75 85 HIS A C 1
ATOM 674 O O . HIS A 1 85 ? 7.389 -0.983 1.174 1.00 98.75 85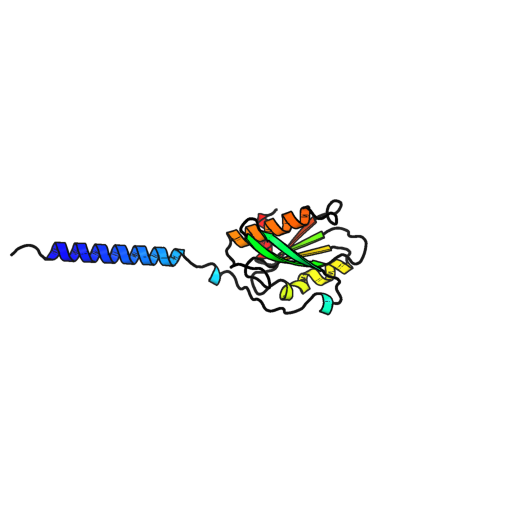 HIS A O 1
ATOM 680 N N . GLY A 1 86 ? 8.306 -2.805 2.109 1.00 98.25 86 GLY A N 1
ATOM 681 C CA . GLY A 1 86 ? 9.666 -2.550 1.642 1.00 98.25 86 GLY A CA 1
ATOM 682 C C . GLY A 1 86 ? 9.930 -2.943 0.190 1.00 98.25 86 GLY A C 1
ATOM 683 O O . GLY A 1 86 ? 9.098 -3.501 -0.505 1.00 98.25 86 GLY A O 1
ATOM 684 N N . ASN A 1 87 ? 11.147 -2.668 -0.265 1.00 97.88 87 ASN A N 1
ATOM 685 C CA . ASN A 1 87 ? 11.506 -2.706 -1.683 1.00 97.88 87 ASN A CA 1
ATOM 686 C C . ASN A 1 87 ? 11.529 -4.095 -2.344 1.00 97.88 87 ASN A C 1
ATOM 688 O O . ASN A 1 87 ? 11.426 -4.196 -3.561 1.00 97.88 87 ASN A O 1
ATOM 692 N N . ALA A 1 88 ? 11.751 -5.156 -1.577 1.00 96.69 88 ALA A N 1
ATOM 693 C CA . ALA A 1 88 ? 11.845 -6.502 -2.129 1.00 96.69 88 ALA A CA 1
ATOM 694 C C . ALA A 1 88 ? 10.521 -7.246 -1.953 1.00 96.69 88 ALA A C 1
ATOM 696 O O . ALA A 1 88 ? 9.909 -7.113 -0.893 1.00 96.69 88 ALA A O 1
ATOM 697 N N . GLN A 1 89 ? 10.165 -8.088 -2.924 1.00 97.56 89 GLN A N 1
ATOM 698 C CA . GLN A 1 89 ? 9.020 -9.008 -2.887 1.00 97.56 89 GLN A CA 1
ATOM 699 C C . GLN A 1 89 ? 7.667 -8.300 -3.021 1.00 97.56 89 GLN A C 1
ATOM 701 O O . GLN A 1 89 ? 7.480 -7.657 -4.043 1.00 97.56 89 GLN A O 1
ATOM 706 N N . ASN A 1 90 ? 6.722 -8.458 -2.084 1.00 98.62 90 ASN A N 1
ATOM 707 C CA . ASN A 1 90 ? 5.356 -7.903 -2.137 1.00 98.62 90 ASN A CA 1
ATOM 708 C C . ASN A 1 90 ? 4.656 -8.021 -0.761 1.00 98.62 90 ASN A C 1
ATOM 710 O O . ASN A 1 90 ? 5.216 -8.602 0.173 1.00 98.62 90 ASN A O 1
ATOM 714 N N . ILE A 1 91 ? 3.431 -7.509 -0.605 1.00 98.56 91 ILE A N 1
ATOM 715 C CA . ILE A 1 91 ? 2.682 -7.498 0.667 1.00 98.56 91 ILE A CA 1
ATOM 716 C C . ILE A 1 91 ? 2.597 -8.864 1.353 1.00 98.56 91 ILE A C 1
ATOM 718 O O . ILE A 1 91 ? 2.605 -8.933 2.584 1.00 98.56 91 ILE A O 1
ATOM 722 N N . SER A 1 92 ? 2.578 -9.957 0.586 1.00 98.56 92 SER A N 1
ATOM 723 C CA . SER A 1 92 ? 2.477 -11.306 1.138 1.00 98.56 92 SER A CA 1
ATOM 724 C C . SER A 1 92 ? 3.721 -11.733 1.913 1.00 98.56 92 SER A C 1
ATOM 726 O O . SER A 1 92 ? 3.605 -12.542 2.825 1.00 98.56 92 SER A O 1
ATOM 728 N N . SER A 1 93 ? 4.905 -11.185 1.625 1.00 98.12 93 SER A N 1
ATOM 729 C CA . SER A 1 93 ? 6.100 -11.450 2.438 1.00 98.12 93 SER A CA 1
ATOM 730 C C . SER A 1 93 ? 6.235 -10.495 3.626 1.00 98.12 93 SER A C 1
ATOM 732 O O . SER A 1 93 ? 6.865 -10.837 4.628 1.00 98.12 93 SER A O 1
ATOM 734 N N . HIS A 1 94 ? 5.612 -9.316 3.545 1.00 98.50 94 HIS A N 1
ATOM 735 C CA . HIS A 1 94 ? 5.738 -8.248 4.544 1.00 98.50 94 HIS A CA 1
ATOM 736 C C . HIS A 1 94 ? 4.595 -8.188 5.557 1.00 98.50 94 HIS A C 1
ATOM 738 O O . HIS A 1 94 ? 4.718 -7.482 6.561 1.00 98.50 94 HIS A O 1
ATOM 744 N N . ILE A 1 95 ? 3.513 -8.941 5.350 1.00 98.38 95 ILE A N 1
ATOM 745 C CA . ILE A 1 95 ? 2.330 -8.944 6.224 1.00 98.38 95 ILE A CA 1
ATOM 746 C C . ILE A 1 95 ? 2.656 -9.228 7.697 1.00 98.38 95 ILE A C 1
ATOM 748 O O . ILE A 1 95 ? 2.010 -8.679 8.588 1.00 98.38 95 ILE A O 1
ATOM 752 N N . MET A 1 96 ? 3.700 -10.008 7.989 1.00 97.88 96 MET A N 1
ATOM 753 C CA . MET A 1 96 ? 4.107 -10.307 9.369 1.00 97.88 96 MET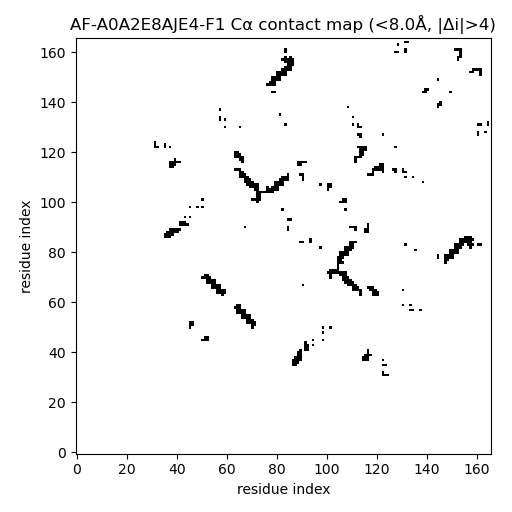 A CA 1
ATOM 754 C C . MET A 1 96 ? 4.481 -9.060 10.187 1.00 97.88 96 MET A C 1
ATOM 756 O O . MET A 1 96 ? 4.386 -9.092 11.412 1.00 97.88 96 MET A O 1
ATOM 760 N N . ASN A 1 97 ? 4.838 -7.946 9.538 1.00 98.19 97 ASN A N 1
ATOM 761 C CA . ASN A 1 97 ? 5.111 -6.675 10.216 1.00 98.19 97 ASN A CA 1
ATOM 762 C C . ASN A 1 97 ? 3.853 -6.057 10.856 1.00 98.19 97 ASN A C 1
ATOM 764 O O . ASN A 1 97 ? 3.958 -5.275 11.803 1.00 98.19 97 ASN A O 1
ATOM 768 N N . VAL A 1 98 ? 2.668 -6.412 10.350 1.00 98.50 98 VAL A N 1
ATOM 769 C CA . VAL A 1 98 ? 1.385 -5.777 10.690 1.00 98.50 98 VAL A CA 1
ATOM 770 C C . VAL A 1 98 ? 0.282 -6.757 11.088 1.00 98.50 98 VAL A C 1
ATOM 772 O O . VAL A 1 98 ? -0.739 -6.328 11.616 1.00 98.50 98 VAL A O 1
ATOM 775 N N . ALA A 1 99 ? 0.498 -8.065 10.934 1.00 98.31 99 ALA A N 1
ATOM 776 C CA . ALA A 1 99 ? -0.467 -9.126 11.246 1.00 98.31 99 ALA A CA 1
ATOM 777 C C . ALA A 1 99 ? -1.028 -9.087 12.683 1.00 98.31 99 ALA A C 1
ATOM 779 O O . ALA A 1 99 ? -2.108 -9.599 12.950 1.00 98.31 99 ALA A O 1
ATOM 780 N N . TRP A 1 100 ? -0.314 -8.470 13.623 1.00 98.44 100 TRP A N 1
ATOM 781 C CA . TRP A 1 100 ? -0.716 -8.357 15.028 1.00 98.44 100 TRP A CA 1
ATOM 782 C C . TRP A 1 100 ? -1.685 -7.191 15.309 1.00 98.44 100 TRP A C 1
ATOM 784 O O . TRP A 1 100 ? -2.279 -7.127 16.386 1.00 98.44 100 TRP A O 1
ATOM 794 N N . LEU A 1 101 ? -1.834 -6.245 14.378 1.00 98.62 101 LEU A N 1
ATOM 795 C CA . LEU A 1 101 ? -2.610 -5.015 14.571 1.00 98.62 101 LEU A CA 1
ATOM 796 C C . LEU A 1 101 ? -4.132 -5.234 14.667 1.00 98.62 101 LEU A C 1
ATOM 798 O O . LEU A 1 101 ? -4.733 -4.616 15.557 1.00 98.62 101 LEU A O 1
ATOM 802 N N . PRO A 1 102 ? -4.759 -6.127 13.870 1.00 98.50 102 PRO A N 1
ATOM 803 C CA . PRO A 1 102 ? -6.181 -6.452 14.012 1.00 98.50 102 PRO A CA 1
ATOM 804 C C . PRO A 1 102 ? -6.584 -6.862 15.434 1.00 98.50 102 PRO A C 1
ATOM 806 O O . PRO A 1 102 ? -7.567 -6.352 15.981 1.00 98.50 102 PRO A O 1
ATOM 809 N N . GLU A 1 103 ? -5.765 -7.684 16.102 1.00 98.12 103 GLU A N 1
ATOM 810 C CA . GLU A 1 103 ? -5.978 -8.095 17.499 1.00 98.12 103 GLU A CA 1
ATOM 811 C C . GLU A 1 103 ? -5.898 -6.905 18.473 1.00 98.12 103 GLU A C 1
ATOM 813 O O . GLU A 1 103 ? -6.560 -6.871 19.513 1.00 98.12 103 GLU A O 1
ATOM 818 N N . LYS A 1 104 ? -5.105 -5.880 18.139 1.00 98.31 104 LYS A N 1
ATOM 819 C CA . LYS A 1 104 ? -4.978 -4.647 18.935 1.00 98.31 104 LYS A CA 1
ATOM 820 C C . LYS A 1 104 ? -6.022 -3.586 18.593 1.00 98.31 104 LYS A C 1
ATOM 822 O O . LYS A 1 104 ? -5.969 -2.491 19.169 1.00 98.31 104 LYS A O 1
ATOM 827 N N . ARG A 1 105 ? -7.023 -3.965 17.794 1.00 97.38 105 ARG A N 1
ATOM 828 C CA . ARG A 1 105 ? -8.161 -3.150 17.356 1.00 97.38 105 ARG A CA 1
ATOM 829 C C . ARG A 1 105 ? -7.783 -2.059 16.358 1.00 97.38 105 ARG A C 1
ATOM 831 O O . ARG A 1 105 ? -8.313 -0.956 16.435 1.00 97.38 105 ARG A O 1
ATOM 838 N N . TYR A 1 106 ? -6.860 -2.3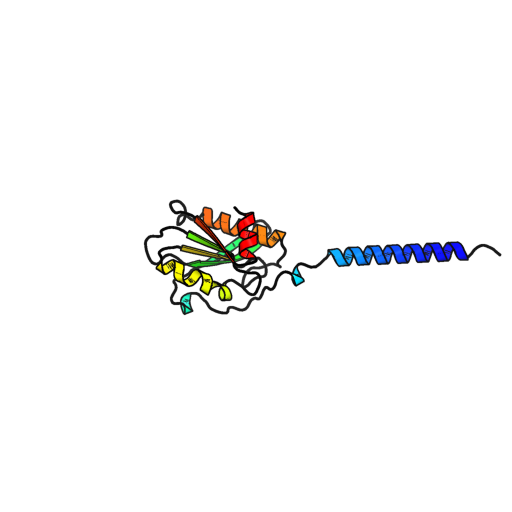49 15.450 1.00 98.06 106 TYR A N 1
ATOM 839 C CA . TYR A 1 106 ? -6.555 -1.473 14.323 1.00 98.06 106 TYR A CA 1
ATOM 840 C C . TYR A 1 106 ? -6.940 -2.160 13.024 1.00 98.06 106 TYR A C 1
ATOM 842 O O . TYR A 1 106 ? -6.581 -3.317 12.820 1.00 98.06 106 TYR A O 1
ATOM 850 N N . ASN A 1 107 ? -7.628 -1.434 12.147 1.00 98.00 107 ASN A N 1
ATOM 851 C CA . ASN A 1 107 ? -7.715 -1.862 10.758 1.00 98.00 107 ASN A CA 1
ATOM 852 C C . ASN A 1 107 ? -6.331 -1.713 10.121 1.00 98.00 107 ASN A C 1
ATOM 854 O O . ASN A 1 107 ? -5.579 -0.802 10.485 1.00 98.00 107 ASN A O 1
ATOM 858 N N . VAL A 1 108 ? -6.004 -2.557 9.152 1.00 98.44 108 VAL A N 1
ATOM 859 C CA . VAL A 1 108 ? -4.780 -2.425 8.363 1.00 98.44 108 VAL A CA 1
ATOM 860 C C . VAL A 1 108 ? -5.140 -2.424 6.894 1.00 98.44 108 VAL A C 1
ATOM 862 O O . VAL A 1 108 ? -5.827 -3.320 6.417 1.00 98.44 108 VAL A O 1
ATOM 865 N N . PHE A 1 109 ? -4.642 -1.433 6.173 1.00 98.62 109 PHE A N 1
ATOM 866 C CA . PHE A 1 109 ? -4.664 -1.416 4.723 1.00 98.62 109 PHE A CA 1
ATOM 867 C C . PHE A 1 109 ? -3.231 -1.494 4.215 1.00 98.62 109 PHE A C 1
ATOM 869 O O . PHE A 1 1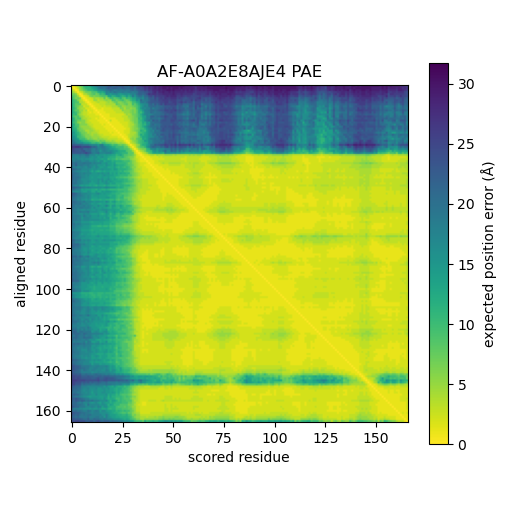09 ? -2.366 -0.776 4.712 1.00 98.62 109 PHE A O 1
ATOM 876 N N . LEU A 1 110 ? -2.969 -2.366 3.250 1.00 98.56 110 LEU A N 1
ATOM 877 C CA . LEU A 1 110 ? -1.669 -2.496 2.605 1.00 98.56 110 LEU A CA 1
ATOM 878 C C . LEU A 1 110 ? -1.864 -2.762 1.119 1.00 98.56 110 LEU A C 1
ATOM 880 O O . LEU A 1 110 ? -2.769 -3.505 0.751 1.00 98.56 110 LEU A O 1
ATOM 884 N N . ILE A 1 111 ? -1.019 -2.164 0.287 1.00 98.75 111 ILE A N 1
ATOM 885 C CA . ILE A 1 111 ? -1.049 -2.311 -1.171 1.00 98.75 111 ILE A CA 1
ATOM 886 C C . ILE A 1 111 ? 0.300 -2.789 -1.680 1.00 98.75 111 ILE A C 1
ATOM 888 O O . ILE A 1 111 ? 1.330 -2.435 -1.111 1.00 98.75 111 ILE A O 1
ATOM 892 N N . ASP A 1 112 ? 0.280 -3.550 -2.763 1.00 98.81 112 ASP A N 1
ATOM 893 C CA . ASP A 1 112 ? 1.420 -3.720 -3.646 1.00 98.81 112 ASP A CA 1
ATOM 894 C C . ASP A 1 112 ? 1.526 -2.505 -4.572 1.00 98.81 112 ASP A C 1
ATOM 896 O O . ASP A 1 112 ? 0.551 -2.112 -5.220 1.00 98.81 112 ASP A O 1
ATOM 900 N N . TYR A 1 113 ? 2.717 -1.923 -4.684 1.00 98.50 113 TYR A N 1
ATOM 901 C CA . TYR A 1 113 ? 2.986 -0.895 -5.696 1.00 98.50 113 TYR A CA 1
ATOM 902 C C . TYR A 1 113 ? 2.929 -1.485 -7.112 1.00 98.50 113 TYR A C 1
ATOM 904 O O . TYR A 1 113 ? 3.007 -2.702 -7.289 1.00 98.50 113 TYR A O 1
ATOM 912 N N . ARG A 1 114 ? 2.844 -0.648 -8.149 1.00 98.38 114 ARG A N 1
ATOM 913 C CA . ARG A 1 114 ? 2.848 -1.115 -9.541 1.00 98.38 114 ARG A CA 1
ATOM 914 C C . ARG A 1 114 ? 4.040 -2.035 -9.829 1.00 98.38 114 ARG A C 1
ATOM 916 O O . ARG A 1 114 ? 5.183 -1.758 -9.462 1.00 98.38 114 ARG A O 1
ATOM 923 N N . GLY A 1 115 ? 3.760 -3.163 -10.470 1.00 97.56 115 GLY A N 1
ATOM 924 C CA . GLY A 1 115 ? 4.711 -4.235 -10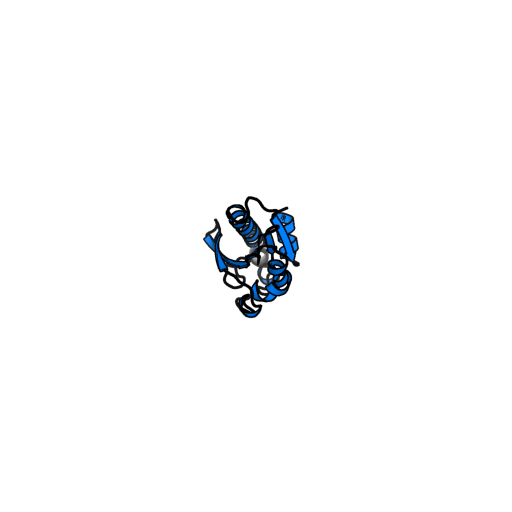.759 1.00 97.56 115 GLY A CA 1
ATOM 925 C C . GLY A 1 115 ? 5.077 -5.151 -9.584 1.00 97.56 115 GLY A C 1
ATOM 926 O O . GLY A 1 115 ? 5.803 -6.117 -9.811 1.00 97.56 115 GLY A O 1
ATOM 927 N N . TYR A 1 116 ? 4.588 -4.899 -8.365 1.00 98.50 116 TYR A N 1
ATOM 928 C CA . TYR A 1 116 ? 4.729 -5.793 -7.211 1.00 98.50 116 TYR A CA 1
ATOM 929 C C . TYR A 1 116 ? 3.525 -6.732 -7.098 1.00 98.50 116 TYR A C 1
ATOM 931 O O . TYR A 1 116 ? 2.395 -6.344 -7.382 1.00 98.50 116 TYR A O 1
ATOM 939 N N . GLY A 1 117 ? 3.767 -7.971 -6.665 1.00 98.31 117 GLY A N 1
ATOM 940 C CA . GLY A 1 117 ? 2.732 -8.949 -6.341 1.00 98.31 117 GLY A CA 1
ATOM 941 C C . GLY A 1 117 ? 1.693 -9.106 -7.447 1.00 98.31 117 GLY A C 1
ATOM 942 O O . GLY A 1 117 ? 1.993 -9.653 -8.510 1.00 98.31 117 GLY A O 1
ATOM 943 N N . ARG A 1 118 ? 0.460 -8.663 -7.183 1.00 98.44 118 ARG A N 1
ATOM 944 C CA . ARG A 1 118 ? -0.656 -8.741 -8.146 1.00 98.44 118 ARG A CA 1
ATOM 945 C C . ARG A 1 118 ? -1.006 -7.399 -8.800 1.00 98.44 118 ARG A C 1
ATOM 947 O O . ARG A 1 118 ? -1.945 -7.368 -9.594 1.00 98.44 118 ARG A O 1
ATOM 954 N N . SER A 1 119 ? -0.284 -6.327 -8.489 1.00 98.81 119 SER A N 1
ATOM 955 C CA . SER A 1 119 ? -0.455 -5.024 -9.135 1.00 98.81 119 SER A CA 1
ATOM 956 C C . SER A 1 119 ? 0.086 -5.043 -10.566 1.00 98.81 119 SER A C 1
ATOM 958 O O . SER A 1 119 ? 1.079 -5.713 -10.868 1.00 98.81 119 SER A O 1
ATOM 960 N N . THR A 1 120 ? -0.564 -4.307 -11.466 1.00 98.62 120 THR A N 1
ATOM 961 C CA . THR A 1 120 ? -0.134 -4.188 -12.868 1.00 98.62 120 THR A CA 1
ATOM 962 C C . THR A 1 120 ? 1.029 -3.201 -13.021 1.00 98.62 120 THR A C 1
ATOM 964 O O . THR A 1 120 ? 1.491 -2.609 -12.046 1.00 98.62 120 THR A O 1
ATOM 967 N N . GLY A 1 121 ? 1.544 -3.054 -14.243 1.00 96.38 121 GLY A N 1
ATOM 968 C CA . GLY A 1 121 ? 2.569 -2.062 -14.565 1.00 96.38 121 GLY A CA 1
ATOM 969 C C . GLY A 1 121 ? 3.996 -2.496 -14.231 1.00 96.38 121 GLY A C 1
ATOM 970 O O . GLY A 1 121 ? 4.299 -3.679 -14.054 1.00 96.38 121 GLY A O 1
ATOM 971 N N . ALA A 1 122 ? 4.899 -1.519 -14.187 1.00 95.62 122 ALA A N 1
ATOM 972 C CA . ALA A 1 122 ? 6.305 -1.703 -13.842 1.00 95.62 122 ALA A CA 1
ATOM 973 C C . ALA A 1 122 ? 6.753 -0.597 -12.879 1.00 95.62 122 ALA A C 1
ATOM 975 O O . ALA A 1 122 ? 6.321 0.545 -13.043 1.00 95.62 122 ALA A O 1
ATOM 976 N N . PRO A 1 123 ? 7.616 -0.900 -11.895 1.00 95.00 123 PRO A N 1
ATOM 977 C CA . PRO A 1 123 ? 7.950 0.068 -10.870 1.00 95.00 123 PRO A CA 1
ATOM 978 C C . PRO A 1 123 ? 8.947 1.112 -11.370 1.00 95.00 123 PRO A C 1
ATOM 980 O O . PRO A 1 123 ? 10.014 0.810 -11.918 1.00 95.00 123 PRO A O 1
ATOM 983 N N . ASP A 1 124 ? 8.620 2.361 -11.079 1.00 94.06 124 ASP A N 1
ATOM 984 C CA . ASP A 1 124 ? 9.512 3.507 -11.124 1.00 94.06 124 ASP A CA 1
ATOM 985 C C . ASP A 1 124 ? 9.229 4.414 -9.912 1.00 94.06 124 ASP A C 1
ATOM 987 O O . ASP A 1 124 ? 8.244 4.224 -9.197 1.00 94.06 124 ASP A O 1
ATOM 991 N N . ILE A 1 125 ? 10.119 5.366 -9.621 1.00 92.56 125 ILE A N 1
ATOM 992 C CA . ILE A 1 125 ? 10.016 6.194 -8.408 1.00 92.56 125 ILE A CA 1
ATOM 993 C C . ILE A 1 125 ? 8.752 7.061 -8.420 1.00 92.56 125 ILE A C 1
ATOM 995 O O . ILE A 1 125 ? 8.084 7.158 -7.392 1.00 92.56 125 ILE A O 1
ATOM 999 N N . GLU A 1 126 ? 8.429 7.680 -9.555 1.00 94.06 126 GLU A N 1
ATOM 1000 C CA . GLU A 1 126 ? 7.270 8.567 -9.680 1.00 94.06 126 GLU A CA 1
ATOM 1001 C C . GLU A 1 126 ? 5.975 7.760 -9.579 1.00 94.06 126 GLU A C 1
ATOM 1003 O O . GLU A 1 126 ? 5.108 8.086 -8.769 1.00 94.06 126 GLU A O 1
ATOM 1008 N N . GLY A 1 127 ? 5.897 6.646 -10.307 1.00 96.06 127 GLY A N 1
ATOM 1009 C CA . GLY A 1 127 ? 4.773 5.725 -10.256 1.00 96.06 127 GLY A CA 1
ATOM 1010 C C . GLY A 1 127 ? 4.536 5.157 -8.857 1.00 96.06 127 GLY A C 1
ATOM 1011 O O . GLY A 1 127 ? 3.417 5.186 -8.365 1.00 96.06 127 GLY A O 1
ATOM 1012 N N . THR A 1 128 ? 5.588 4.733 -8.154 1.00 96.75 128 THR A N 1
ATOM 1013 C CA . THR A 1 128 ? 5.460 4.171 -6.795 1.00 96.75 128 THR A CA 1
ATOM 1014 C C . THR A 1 128 ? 4.987 5.222 -5.777 1.00 96.75 128 THR A C 1
ATOM 1016 O O . THR A 1 128 ? 4.204 4.915 -4.877 1.00 96.75 128 THR A O 1
ATOM 1019 N N . LEU A 1 129 ? 5.434 6.478 -5.905 1.00 97.12 129 LEU A N 1
ATOM 1020 C CA . LEU A 1 129 ? 4.926 7.589 -5.089 1.00 97.12 129 LEU A CA 1
ATOM 1021 C C . LEU A 1 129 ? 3.442 7.852 -5.373 1.00 97.12 129 LEU A C 1
ATOM 1023 O O . LEU A 1 129 ? 2.655 8.007 -4.438 1.00 97.12 129 LEU A O 1
ATOM 1027 N N . HIS A 1 130 ? 3.064 7.844 -6.652 1.00 97.56 130 HIS A N 1
ATOM 1028 C CA . HIS A 1 130 ? 1.679 7.996 -7.083 1.00 97.56 130 HIS A CA 1
ATOM 1029 C C . HIS A 1 130 ? 0.789 6.852 -6.572 1.00 97.56 130 HIS A C 1
ATOM 1031 O O . HIS A 1 130 ? -0.340 7.092 -6.142 1.00 97.56 130 HIS A O 1
ATOM 1037 N N . ASP A 1 131 ? 1.299 5.622 -6.536 1.00 98.56 131 ASP A N 1
ATOM 1038 C CA . ASP A 1 131 ? 0.581 4.462 -6.005 1.00 98.56 131 ASP A CA 1
ATOM 1039 C C . ASP A 1 131 ? 0.325 4.600 -4.503 1.00 98.56 131 ASP A C 1
ATOM 1041 O O . ASP A 1 131 ? -0.796 4.394 -4.029 1.00 98.56 131 ASP A O 1
ATOM 1045 N N . ALA A 1 132 ? 1.351 5.012 -3.750 1.00 98.38 132 ALA A N 1
ATOM 1046 C CA . ALA A 1 132 ? 1.237 5.241 -2.316 1.00 98.38 132 ALA A CA 1
ATOM 1047 C C . ALA A 1 132 ? 0.191 6.329 -2.007 1.00 98.38 132 ALA A C 1
ATOM 1049 O O . ALA A 1 132 ? -0.648 6.139 -1.120 1.00 98.38 132 ALA A O 1
ATOM 1050 N N . GLU A 1 133 ? 0.190 7.427 -2.771 1.00 98.06 133 GLU A N 1
ATOM 1051 C CA . GLU A 1 133 ? -0.822 8.485 -2.682 1.00 98.06 133 GLU A CA 1
ATOM 1052 C C . GLU A 1 133 ? -2.221 7.979 -3.065 1.00 98.06 133 GLU A C 1
ATOM 1054 O O . GLU A 1 133 ? -3.200 8.274 -2.375 1.00 98.06 133 GLU A O 1
ATOM 1059 N N . THR A 1 134 ? -2.329 7.187 -4.133 1.00 98.44 134 THR A N 1
ATOM 1060 C CA . THR A 1 134 ? -3.595 6.616 -4.613 1.00 98.44 134 THR A CA 1
ATOM 1061 C C . THR A 1 134 ? -4.232 5.730 -3.548 1.00 98.44 134 THR A C 1
ATOM 1063 O O . THR A 1 134 ? -5.416 5.893 -3.244 1.00 98.44 134 THR A O 1
ATOM 1066 N N . GLY A 1 135 ? -3.453 4.855 -2.906 1.00 97.94 135 GLY A N 1
ATOM 1067 C CA . GLY A 1 135 ? -3.941 4.039 -1.797 1.00 97.94 135 GLY A CA 1
ATOM 1068 C C . GLY A 1 135 ? -4.374 4.879 -0.589 1.00 97.94 135 GLY A C 1
ATOM 1069 O O . GLY A 1 135 ? -5.428 4.612 -0.011 1.00 97.94 135 GLY A O 1
ATOM 1070 N N . LEU A 1 136 ? -3.643 5.951 -0.251 1.00 96.94 136 LEU A N 1
ATOM 1071 C CA . LEU A 1 136 ? -4.040 6.869 0.825 1.00 96.94 136 LEU A CA 1
ATOM 1072 C C . LEU A 1 136 ? -5.370 7.569 0.512 1.00 96.94 136 LEU A C 1
ATOM 1074 O O . LEU A 1 136 ? -6.240 7.668 1.377 1.00 96.94 136 LEU A O 1
ATOM 1078 N N . ARG A 1 137 ? -5.553 8.033 -0.729 1.00 95.81 137 ARG A N 1
ATOM 1079 C CA . ARG A 1 137 ? -6.801 8.659 -1.188 1.00 95.81 137 ARG A CA 1
ATOM 1080 C C . ARG A 1 137 ? -7.958 7.669 -1.200 1.00 95.81 137 ARG A C 1
ATOM 1082 O O . ARG A 1 137 ? -9.055 8.029 -0.779 1.00 95.81 137 ARG A O 1
ATOM 1089 N N . TRP A 1 138 ? -7.735 6.441 -1.665 1.00 95.81 138 TRP A N 1
ATOM 1090 C CA . TRP A 1 138 ? -8.742 5.384 -1.607 1.00 95.81 138 TRP A CA 1
ATOM 1091 C C . TRP A 1 138 ? -9.173 5.135 -0.163 1.00 95.81 138 TRP A C 1
ATOM 1093 O O . TRP A 1 138 ? -10.371 5.114 0.121 1.00 95.81 138 TRP A O 1
ATOM 1103 N N . LEU A 1 139 ? -8.201 5.038 0.746 1.00 94.56 139 LEU A N 1
ATOM 1104 C CA . LEU A 1 139 ? -8.436 4.793 2.160 1.00 94.56 139 LEU A CA 1
ATOM 1105 C C . LEU A 1 139 ? -9.214 5.934 2.822 1.00 94.56 139 LEU A C 1
ATOM 1107 O O . LEU A 1 139 ? -10.194 5.675 3.505 1.00 94.56 139 LEU A O 1
ATOM 1111 N N . ALA A 1 140 ? -8.836 7.189 2.571 1.00 91.19 140 ALA A N 1
ATOM 1112 C CA . ALA A 1 140 ? -9.502 8.367 3.130 1.00 91.19 140 ALA A CA 1
ATOM 1113 C C . ALA A 1 140 ? -10.972 8.520 2.695 1.00 91.19 140 ALA A C 1
ATOM 1115 O O . ALA A 1 140 ? -11.721 9.264 3.321 1.00 91.19 140 ALA A O 1
ATOM 1116 N N . ASN A 1 141 ? -11.389 7.833 1.628 1.00 91.12 141 ASN A N 1
ATOM 1117 C CA . ASN A 1 141 ? -12.775 7.817 1.164 1.00 91.12 141 ASN A CA 1
ATOM 1118 C C . ASN A 1 141 ? -13.589 6.637 1.724 1.00 91.12 141 ASN A C 1
ATOM 1120 O O . ASN A 1 141 ? -14.772 6.513 1.400 1.00 91.12 141 ASN A O 1
ATOM 1124 N N . GLN A 1 142 ? -12.994 5.770 2.551 1.00 89.69 142 GLN A N 1
ATOM 1125 C CA . GLN A 1 142 ? -13.708 4.637 3.128 1.00 89.69 142 GLN A CA 1
ATOM 1126 C C . GLN A 1 142 ? -14.552 5.071 4.336 1.00 89.69 142 GLN A C 1
ATOM 1128 O O . GLN A 1 142 ? -14.039 5.685 5.274 1.00 89.69 142 GLN A O 1
ATOM 1133 N N . PRO A 1 143 ? -15.846 4.705 4.395 1.00 83.69 143 PRO A N 1
ATOM 1134 C CA . PRO A 1 143 ? -16.693 5.036 5.541 1.00 83.69 143 PRO A CA 1
ATOM 1135 C C . PRO A 1 143 ? -16.144 4.518 6.876 1.00 83.69 143 PRO A C 1
ATOM 1137 O O . PRO A 1 143 ? -16.304 5.170 7.904 1.00 83.69 143 PRO A O 1
ATOM 1140 N N . SER A 1 144 ? -15.459 3.370 6.855 1.00 77.31 144 SER A N 1
ATOM 1141 C CA . SER A 1 144 ? -14.854 2.726 8.027 1.00 77.31 144 SER A CA 1
ATOM 1142 C C . SER A 1 144 ? -13.691 3.511 8.647 1.00 77.31 144 SER A C 1
ATOM 1144 O O . SER A 1 144 ? -13.239 3.155 9.737 1.00 77.31 144 SER A O 1
ATOM 1146 N N . THR A 1 145 ? -13.202 4.570 7.990 1.00 80.12 145 THR A N 1
ATOM 1147 C CA . THR A 1 145 ? -12.057 5.364 8.457 1.00 80.12 145 THR A CA 1
ATOM 1148 C C . THR A 1 145 ? -12.399 6.795 8.870 1.00 80.12 145 THR A C 1
ATOM 1150 O O . THR A 1 145 ? -11.546 7.455 9.452 1.00 80.12 145 THR A O 1
ATOM 1153 N N . ASN A 1 146 ? -13.617 7.285 8.611 1.00 74.88 146 ASN A N 1
ATOM 1154 C CA . ASN A 1 146 ? -13.939 8.719 8.714 1.00 74.88 146 ASN A CA 1
ATOM 1155 C C . ASN A 1 146 ? -13.904 9.300 10.137 1.00 74.88 146 ASN A C 1
ATOM 1157 O O . ASN A 1 146 ? -13.601 10.480 10.298 1.00 74.88 146 ASN A O 1
ATOM 1161 N N . ASP A 1 147 ? -14.167 8.484 11.158 1.00 82.81 147 ASP A N 1
ATOM 1162 C CA . ASP A 1 147 ? -14.241 8.938 12.556 1.00 82.81 147 ASP A CA 1
ATOM 1163 C C . ASP A 1 147 ? -13.057 8.459 13.411 1.00 82.81 147 ASP A C 1
ATOM 1165 O O . ASP A 1 147 ? -13.058 8.613 14.634 1.00 82.81 147 ASP A O 1
ATOM 1169 N N . GLN A 1 148 ? -12.045 7.851 12.787 1.00 88.38 148 GLN A N 1
ATOM 1170 C CA . GLN A 1 148 ? -10.935 7.212 13.488 1.00 88.38 148 GLN A CA 1
ATOM 1171 C C . GLN A 1 148 ? -9.581 7.765 13.024 1.00 88.38 148 GLN A C 1
ATOM 1173 O O . GLN A 1 148 ? -9.421 8.125 11.858 1.00 88.38 148 GLN A O 1
ATOM 1178 N N . PRO A 1 149 ? -8.568 7.815 13.908 1.00 94.94 149 PRO A N 1
ATOM 1179 C CA . PRO A 1 149 ? -7.224 8.216 13.519 1.00 94.94 149 PRO A CA 1
ATOM 1180 C C . PRO A 1 149 ? -6.651 7.326 12.411 1.00 94.94 149 PRO A C 1
ATOM 1182 O O . PRO A 1 149 ? -6.740 6.096 12.468 1.00 94.94 149 PRO A O 1
ATOM 1185 N N . LEU A 1 150 ? -5.996 7.961 11.443 1.00 95.06 150 LEU A N 1
ATOM 1186 C CA . LEU A 1 150 ? -5.233 7.295 10.398 1.00 95.06 150 LEU A CA 1
ATOM 1187 C C . LEU A 1 150 ? -3.736 7.383 10.714 1.00 95.06 150 LEU A C 1
ATOM 1189 O O . LEU A 1 150 ? -3.212 8.463 10.982 1.00 95.06 150 LEU A O 1
ATOM 1193 N N . PHE A 1 151 ? -3.050 6.245 10.667 1.00 96.62 151 PHE A N 1
ATOM 1194 C CA . PHE A 1 151 ? -1.614 6.132 10.894 1.00 96.62 151 PHE A CA 1
ATOM 1195 C C . PHE A 1 151 ? -0.924 5.638 9.631 1.00 96.62 151 PHE A C 1
ATOM 1197 O O . PHE A 1 151 ? -1.391 4.697 8.995 1.00 96.62 151 PHE A O 1
ATOM 1204 N N . LEU A 1 152 ? 0.226 6.223 9.316 1.00 97.44 152 LEU A N 1
ATOM 1205 C CA . LEU A 1 152 ? 1.091 5.758 8.242 1.00 97.44 152 LEU A CA 1
ATOM 1206 C C . LEU A 1 152 ? 2.252 4.965 8.840 1.00 97.44 152 LEU A C 1
ATOM 1208 O O . LEU A 1 152 ? 2.960 5.461 9.717 1.00 97.44 152 LEU A O 1
ATOM 1212 N N . LEU A 1 153 ? 2.445 3.735 8.375 1.00 98.31 153 LEU A N 1
ATOM 1213 C CA . LEU A 1 153 ? 3.547 2.876 8.792 1.00 98.31 153 LEU A CA 1
ATOM 1214 C C . LEU A 1 153 ? 4.303 2.404 7.554 1.00 98.31 153 LEU A C 1
ATOM 1216 O O . LEU A 1 153 ? 3.779 1.638 6.757 1.00 98.31 153 LEU A O 1
ATOM 1220 N N . GLY A 1 154 ? 5.547 2.840 7.400 1.00 97.81 154 GLY A N 1
ATOM 1221 C CA . GLY A 1 154 ? 6.371 2.470 6.256 1.00 97.81 154 GLY A CA 1
ATOM 1222 C C . GLY A 1 154 ? 7.602 1.667 6.658 1.00 97.81 154 GLY A C 1
ATOM 1223 O O . GLY A 1 154 ? 8.285 2.008 7.624 1.00 97.81 154 GLY A O 1
ATOM 1224 N N . GLN A 1 155 ? 7.921 0.621 5.895 1.00 98.19 155 GLN A N 1
ATOM 1225 C CA . GLN A 1 155 ? 9.136 -0.173 6.077 1.00 98.19 155 GLN A CA 1
ATOM 1226 C C . GLN A 1 155 ? 10.136 0.094 4.947 1.00 98.19 155 GLN A C 1
ATOM 1228 O O . GLN A 1 155 ? 9.837 -0.130 3.780 1.00 98.19 155 GLN A O 1
ATOM 1233 N N . SER A 1 156 ? 11.361 0.516 5.282 1.00 97.06 156 SER A N 1
ATOM 1234 C CA . SER A 1 156 ? 12.439 0.763 4.305 1.00 97.06 156 SER A CA 1
ATOM 1235 C C . SER A 1 156 ? 11.985 1.701 3.170 1.00 97.06 156 SER A C 1
ATOM 1237 O O . SER A 1 156 ? 11.720 2.868 3.451 1.00 97.06 156 SER A O 1
ATOM 1239 N N . LEU A 1 157 ? 11.846 1.214 1.927 1.00 97.19 157 LEU A N 1
ATOM 1240 C CA . LEU A 1 157 ? 11.260 1.972 0.813 1.00 97.19 157 LEU A CA 1
ATOM 1241 C C . LEU A 1 157 ? 9.892 2.557 1.177 1.00 97.19 157 LEU A C 1
ATOM 1243 O O . LEU A 1 157 ? 9.693 3.752 1.000 1.00 97.19 157 LEU A O 1
ATOM 1247 N N . GLY A 1 158 ? 8.992 1.761 1.757 1.00 97.94 158 GLY A N 1
ATOM 1248 C CA . GLY A 1 158 ? 7.688 2.244 2.206 1.00 97.94 158 GLY A CA 1
ATOM 1249 C C . GLY A 1 158 ? 7.785 3.344 3.264 1.00 97.94 158 GLY A C 1
ATOM 1250 O O . GLY A 1 158 ? 6.923 4.212 3.333 1.00 97.94 158 GLY A O 1
ATOM 1251 N N . GLY A 1 159 ? 8.868 3.362 4.050 1.00 97.69 159 GLY A N 1
ATOM 1252 C CA . GLY A 1 159 ? 9.194 4.470 4.949 1.00 97.69 159 GLY A CA 1
ATOM 1253 C C . GLY A 1 159 ? 9.478 5.753 4.177 1.00 97.69 159 GLY A C 1
ATOM 1254 O O . GLY A 1 159 ? 8.855 6.772 4.452 1.00 97.69 159 GLY A O 1
ATOM 1255 N N . ALA A 1 160 ? 10.357 5.683 3.171 1.00 96.81 160 ALA A N 1
ATOM 1256 C CA . ALA A 1 160 ? 10.670 6.817 2.305 1.00 96.81 160 ALA A CA 1
ATOM 1257 C C . ALA A 1 160 ? 9.422 7.348 1.579 1.00 96.81 160 ALA A C 1
ATOM 1259 O O . ALA A 1 160 ? 9.171 8.551 1.637 1.00 96.81 160 ALA A O 1
ATOM 1260 N N . LEU A 1 161 ? 8.619 6.455 0.984 1.00 97.38 161 LEU A N 1
ATOM 1261 C CA . LEU A 1 161 ? 7.345 6.797 0.340 1.00 97.38 161 LEU A CA 1
ATOM 1262 C C . LEU A 1 161 ? 6.387 7.460 1.330 1.00 97.38 161 LEU A C 1
ATOM 1264 O O . LEU A 1 161 ? 5.813 8.500 1.029 1.00 97.38 161 LEU A O 1
ATOM 1268 N N . GLY A 1 162 ? 6.264 6.903 2.538 1.00 95.88 162 GLY A N 1
ATOM 1269 C CA . GLY A 1 162 ? 5.380 7.451 3.556 1.00 95.88 162 GLY A CA 1
ATOM 1270 C C . GLY A 1 162 ? 5.762 8.868 3.986 1.00 95.88 162 GLY A C 1
ATOM 1271 O O . GLY A 1 162 ? 4.890 9.716 4.134 1.00 95.88 162 GLY A O 1
ATOM 1272 N N . THR A 1 163 ? 7.059 9.172 4.102 1.00 94.94 163 THR A N 1
ATOM 1273 C CA . THR A 1 163 ? 7.518 10.550 4.364 1.00 94.94 163 THR A CA 1
ATOM 1274 C C . THR A 1 163 ? 7.128 11.542 3.274 1.00 94.94 163 THR A C 1
ATOM 1276 O O . THR A 1 163 ? 7.002 12.720 3.571 1.00 94.94 163 THR A O 1
ATOM 1279 N N . ALA A 1 164 ? 6.965 11.104 2.024 1.00 92.62 164 ALA A N 1
ATOM 1280 C CA . ALA A 1 164 ? 6.548 11.990 0.939 1.00 92.62 164 ALA A CA 1
ATOM 1281 C C . ALA A 1 164 ? 5.047 12.334 0.994 1.00 92.62 164 ALA A C 1
ATOM 1283 O O . ALA A 1 164 ? 4.628 13.303 0.367 1.00 92.62 164 ALA A O 1
ATOM 1284 N N . LEU A 1 165 ? 4.252 11.552 1.736 1.00 89.12 165 LEU A N 1
ATOM 1285 C CA . LEU A 1 165 ? 2.813 11.764 1.924 1.00 89.12 165 LEU A CA 1
ATOM 1286 C C . LEU A 1 165 ? 2.470 12.612 3.164 1.00 89.12 165 LEU A C 1
ATOM 1288 O O . LEU A 1 165 ? 1.323 13.041 3.287 1.00 89.12 165 LEU A O 1
ATOM 1292 N N . ALA A 1 166 ? 3.417 12.789 4.092 1.00 80.88 166 ALA A N 1
ATOM 1293 C CA . ALA A 1 166 ? 3.227 13.422 5.404 1.00 80.88 166 ALA A CA 1
ATOM 1294 C C . ALA A 1 166 ? 3.700 14.882 5.426 1.00 80.88 166 ALA A C 1
ATOM 1296 O O . ALA A 1 166 ? 3.014 15.700 6.081 1.00 80.88 166 ALA A O 1
#

Sequence (166 aa):
MATRTPRLLLTTLRTLAGLTAAFTLLLQTGCSSVFFYPDQVTYITPDRLNLDYEDVFVETPDGETLHGWWLPANSEPKGTVYFLHGNAQNISSHIMNVAWLPEKRYNVFLIDYRGYGRSTGAPDIEGTLHDAETGLRWLANQPSTNDQPLFLLGQSLGGALGTALA

Secondary structure (DSSP, 8-state):
----HHHHHHHHHHHHHHHHHHHHHHHTS--HHHH-EE-------GGGGT---EEEEEE-TTS-EEEEEEE--SSS-S-EEEEE--SEE-HHHHGGGTTTTGGGT-EEEEEPPTTSTT--S---HHHHHHHHHHHHHHHHT-GGGTTS-EEEEE-THHHHHHHHH-

pLDDT: mean 91.73, std 11.26, range [50.53, 98.88]